Protein AF-A0A399EDX1-F1 (afdb_monomer)

Secondary structure (DSSP, 8-state):
-HHHHHHHHHHHHHHHHHHHHHHHHHHHHHHHHHHHHHHHHHHHHHHHHHHHHHHHTSHHHHHHHHHHTT---TTT--------

Structure (mmCIF, N/CA/C/O backbone):
data_AF-A0A399EDX1-F1
#
_entry.id   AF-A0A399EDX1-F1
#
loop_
_atom_site.group_PDB
_atom_site.id
_atom_site.type_symbol
_atom_site.label_atom_id
_atom_site.label_alt_id
_atom_site.label_comp_id
_atom_site.label_asym_id
_atom_site.label_entity_id
_atom_site.label_seq_id
_atom_site.pdbx_PDB_ins_code
_atom_site.Cartn_x
_atom_site.Cartn_y
_atom_site.Cartn_z
_atom_site.occupancy
_atom_site.B_iso_or_equiv
_atom_site.auth_seq_id
_atom_site.auth_comp_id
_atom_site.auth_asym_id
_atom_site.auth_atom_id
_atom_site.pdbx_PDB_model_num
ATOM 1 N N . MET A 1 1 ? 25.821 2.153 -49.478 1.00 56.75 1 MET A N 1
ATOM 2 C CA . MET A 1 1 ? 26.081 1.363 -48.246 1.00 56.75 1 MET A CA 1
ATOM 3 C C . MET A 1 1 ? 26.216 2.204 -46.964 1.00 56.75 1 MET A C 1
ATOM 5 O O . MET A 1 1 ? 25.663 1.794 -45.956 1.00 56.75 1 MET A O 1
ATOM 9 N N . ARG A 1 2 ? 26.846 3.396 -46.962 1.00 64.62 2 ARG A N 1
ATOM 10 C CA . ARG A 1 2 ? 26.985 4.260 -45.754 1.00 64.62 2 ARG A CA 1
ATOM 11 C C . ARG A 1 2 ? 25.672 4.741 -45.101 1.00 64.62 2 ARG A C 1
ATOM 13 O O . ARG A 1 2 ? 25.645 4.973 -43.898 1.00 64.62 2 ARG A O 1
ATOM 20 N N . VAL A 1 3 ? 24.600 4.906 -45.877 1.00 73.94 3 VAL A N 1
ATOM 21 C CA . VAL A 1 3 ? 23.310 5.435 -45.388 1.00 73.94 3 VAL A CA 1
ATOM 22 C C . VAL A 1 3 ? 22.568 4.404 -44.529 1.00 73.94 3 VAL A C 1
ATOM 24 O O . VAL A 1 3 ? 22.097 4.743 -43.450 1.00 73.94 3 VAL A O 1
ATOM 27 N 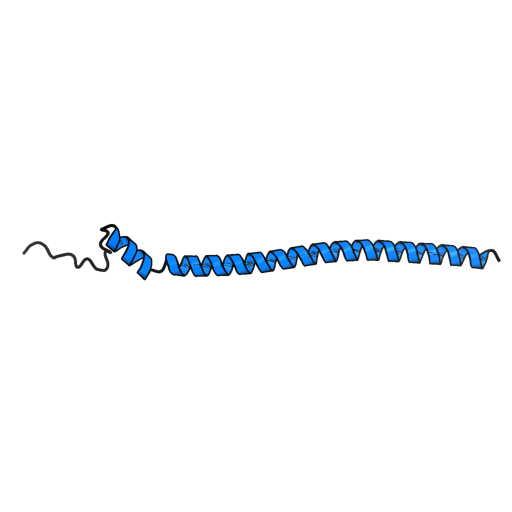N . ILE A 1 4 ? 22.555 3.136 -44.949 1.00 78.50 4 ILE A N 1
ATOM 28 C CA . ILE A 1 4 ? 21.902 2.030 -44.225 1.00 78.50 4 ILE A CA 1
ATOM 29 C C . ILE A 1 4 ? 22.523 1.834 -42.836 1.00 78.50 4 ILE A C 1
ATOM 31 O O . ILE A 1 4 ? 21.797 1.696 -41.859 1.00 78.50 4 ILE A O 1
ATOM 35 N N . GLY A 1 5 ? 23.854 1.916 -42.722 1.00 79.12 5 GLY A N 1
ATOM 36 C CA . GLY A 1 5 ? 24.534 1.826 -41.425 1.00 79.12 5 GLY A CA 1
ATOM 37 C C . GLY A 1 5 ? 24.210 2.990 -40.480 1.00 79.12 5 GLY A C 1
ATOM 38 O O . GLY A 1 5 ? 24.006 2.773 -39.289 1.00 79.12 5 GLY A O 1
ATOM 39 N N . ARG A 1 6 ? 24.096 4.222 -41.002 1.00 82.94 6 ARG A N 1
ATOM 40 C CA . ARG A 1 6 ? 23.748 5.408 -40.194 1.00 82.94 6 ARG A CA 1
ATOM 41 C C . ARG A 1 6 ? 22.333 5.324 -39.625 1.00 82.94 6 ARG A C 1
ATOM 43 O O . ARG A 1 6 ? 22.139 5.595 -38.445 1.00 82.94 6 ARG A O 1
ATOM 50 N N . TRP A 1 7 ? 21.363 4.930 -40.447 1.00 90.75 7 TRP A N 1
ATOM 51 C CA . TRP A 1 7 ? 19.977 4.783 -40.000 1.00 90.75 7 TRP A CA 1
ATOM 52 C C . TRP A 1 7 ? 19.778 3.557 -39.108 1.00 90.75 7 TRP A C 1
ATOM 54 O O . TRP A 1 7 ? 19.046 3.649 -38.129 1.00 90.75 7 TRP A O 1
ATOM 64 N N . GLY A 1 8 ? 20.483 2.453 -39.379 1.00 89.50 8 GLY A N 1
ATOM 65 C CA . GLY A 1 8 ? 20.482 1.272 -38.514 1.00 89.50 8 GLY A CA 1
ATOM 66 C C . GLY A 1 8 ? 21.018 1.570 -37.112 1.00 89.50 8 GLY A C 1
ATOM 67 O O . GLY A 1 8 ? 20.393 1.181 -36.130 1.00 89.50 8 GLY A O 1
ATOM 68 N N . GLY A 1 9 ? 22.118 2.325 -37.005 1.00 91.12 9 GLY A N 1
ATOM 69 C CA . GLY A 1 9 ? 22.666 2.761 -35.715 1.00 91.12 9 GLY A CA 1
ATOM 70 C C . GLY A 1 9 ? 21.717 3.680 -34.940 1.00 91.12 9 GLY A C 1
ATOM 71 O O . GLY A 1 9 ? 21.514 3.481 -33.744 1.00 91.12 9 GLY A O 1
ATOM 72 N N . LEU A 1 10 ? 21.076 4.633 -35.626 1.00 92.69 10 LEU A N 1
ATOM 73 C CA . LEU A 1 10 ? 20.040 5.489 -35.036 1.00 92.69 10 LEU A CA 1
ATOM 74 C C . LEU A 1 10 ? 18.867 4.664 -34.497 1.00 92.69 10 LEU A C 1
ATOM 76 O O . LEU A 1 10 ? 18.474 4.849 -33.348 1.00 92.69 10 LEU A O 1
ATOM 80 N N . TYR A 1 11 ? 18.362 3.710 -35.279 1.00 92.19 11 TYR A N 1
ATOM 81 C CA . TYR A 1 11 ? 17.275 2.828 -34.852 1.00 92.19 11 TYR A CA 1
ATOM 82 C C . TYR A 1 11 ? 17.653 1.976 -33.639 1.00 92.19 11 TYR A C 1
ATOM 84 O O . TYR A 1 11 ? 16.880 1.885 -32.688 1.00 92.19 11 TYR A O 1
ATOM 92 N N . LEU A 1 12 ? 18.856 1.399 -33.638 1.00 93.44 12 LEU A N 1
ATOM 93 C CA . LEU A 1 12 ? 19.374 0.641 -32.498 1.00 93.44 12 LEU A CA 1
ATOM 94 C C . LEU A 1 12 ? 19.473 1.515 -31.246 1.00 93.44 12 LEU A C 1
ATOM 96 O O . LEU A 1 12 ? 19.022 1.105 -30.179 1.00 93.44 12 LEU A O 1
ATOM 100 N N . SER A 1 13 ? 19.986 2.740 -31.378 1.00 92.62 13 SER A N 1
ATOM 101 C CA . SER A 1 13 ? 20.059 3.679 -30.254 1.00 92.62 13 SER A CA 1
ATOM 102 C C . SER A 1 13 ? 18.673 4.055 -29.719 1.00 92.62 13 SER A C 1
ATOM 104 O O . SER A 1 13 ? 18.474 4.114 -28.504 1.00 92.62 13 SER A O 1
ATOM 106 N N . LEU A 1 14 ? 17.691 4.229 -30.611 1.00 94.88 14 LEU A N 1
ATOM 107 C CA . LEU A 1 14 ? 16.315 4.542 -30.245 1.00 94.88 14 LEU A CA 1
ATOM 108 C C . LEU A 1 14 ? 15.680 3.381 -29.470 1.00 94.88 14 LEU A C 1
ATOM 110 O O . LEU A 1 14 ? 15.078 3.599 -28.423 1.00 94.88 14 LEU A O 1
ATOM 114 N N . LEU A 1 15 ? 15.867 2.147 -29.946 1.00 92.88 15 LEU A N 1
ATOM 115 C CA . LEU A 1 15 ? 15.351 0.940 -29.296 1.00 92.88 15 LEU A CA 1
ATOM 116 C C . LEU A 1 15 ? 15.971 0.719 -27.913 1.00 92.88 15 LEU A C 1
ATOM 118 O O . LEU A 1 15 ? 15.251 0.405 -26.969 1.00 92.88 15 LEU A O 1
ATOM 122 N N . ILE A 1 16 ? 17.281 0.934 -27.770 1.00 93.12 16 ILE A N 1
ATOM 123 C CA . ILE A 1 16 ? 17.967 0.831 -26.473 1.00 93.12 16 ILE A CA 1
ATOM 124 C C . ILE A 1 16 ? 17.438 1.897 -25.503 1.00 93.12 16 ILE A C 1
ATOM 126 O O . ILE A 1 16 ? 17.155 1.605 -24.340 1.00 93.12 16 ILE A O 1
ATOM 130 N N . THR A 1 17 ? 17.244 3.125 -25.984 1.00 92.38 17 THR A N 1
ATOM 131 C CA . THR A 1 17 ? 16.711 4.226 -25.168 1.00 92.38 17 THR A CA 1
ATOM 132 C C . THR A 1 17 ? 15.274 3.948 -24.720 1.00 92.38 17 THR A C 1
ATOM 134 O O . THR A 1 17 ? 14.953 4.083 -23.543 1.00 92.38 17 THR A O 1
ATOM 137 N N . LEU A 1 18 ? 14.411 3.485 -25.627 1.00 92.62 18 LEU A N 1
ATOM 138 C CA . LEU A 1 18 ? 13.031 3.106 -25.305 1.00 92.62 18 LEU A CA 1
ATOM 139 C C . LEU A 1 18 ? 12.974 1.930 -24.324 1.00 92.62 18 LEU A C 1
ATOM 141 O O . LEU A 1 18 ? 12.186 1.958 -23.381 1.00 92.62 18 LEU A O 1
ATOM 145 N N . GLY A 1 19 ? 13.824 0.918 -24.512 1.00 90.50 19 GLY A N 1
ATOM 146 C CA . GLY A 1 19 ? 13.886 -0.245 -23.630 1.00 90.50 19 GLY A CA 1
ATOM 147 C C . GLY A 1 19 ? 14.322 0.119 -22.212 1.00 90.50 19 GLY A C 1
ATOM 148 O O . GLY A 1 19 ? 13.698 -0.310 -21.242 1.00 90.50 19 GLY A O 1
ATOM 149 N N . THR A 1 20 ? 15.351 0.960 -22.080 1.00 90.81 20 THR A N 1
ATOM 150 C CA . THR A 1 20 ? 15.821 1.433 -20.769 1.00 90.81 20 THR A CA 1
ATOM 151 C C . THR A 1 20 ? 14.775 2.305 -20.076 1.00 90.81 20 THR A C 1
ATOM 153 O O . THR A 1 20 ? 14.467 2.053 -18.913 1.00 90.81 20 THR A O 1
ATOM 156 N N . LEU A 1 21 ? 14.145 3.250 -20.784 1.00 91.00 21 LEU A N 1
ATOM 157 C CA . LEU A 1 21 ? 13.034 4.049 -20.247 1.00 91.00 21 LEU A CA 1
ATOM 158 C C . LEU A 1 21 ? 11.858 3.177 -19.789 1.00 91.00 21 LEU A C 1
ATOM 160 O O . LEU A 1 21 ? 11.313 3.399 -18.708 1.00 91.00 21 LEU A O 1
ATOM 164 N N . GLY A 1 22 ? 11.496 2.161 -20.574 1.00 90.94 22 GLY A N 1
ATOM 165 C CA . GLY A 1 22 ? 10.452 1.205 -20.214 1.00 90.94 22 GLY A CA 1
ATOM 166 C C . GLY A 1 22 ? 10.789 0.429 -18.942 1.00 90.94 22 GLY A C 1
ATOM 167 O O . GLY A 1 22 ? 9.940 0.300 -18.063 1.00 90.94 22 GLY A O 1
ATOM 168 N N . TYR A 1 23 ? 12.038 -0.023 -18.800 1.00 89.44 23 TYR A N 1
ATOM 169 C CA . TYR A 1 23 ? 12.504 -0.723 -17.601 1.00 89.44 23 TYR A CA 1
ATOM 170 C C . TYR A 1 23 ? 12.420 0.156 -16.346 1.00 89.44 23 TYR A C 1
ATOM 172 O O . TYR A 1 23 ? 11.873 -0.271 -15.326 1.00 89.44 23 TYR A O 1
ATOM 180 N N . PHE A 1 24 ? 12.891 1.405 -16.428 1.00 87.31 24 PHE A N 1
ATOM 181 C CA . PHE A 1 24 ? 12.788 2.353 -15.316 1.00 87.31 24 PHE A CA 1
ATOM 182 C C . PHE A 1 24 ? 11.328 2.628 -14.946 1.00 87.31 24 PHE A C 1
ATOM 184 O O . PHE A 1 24 ? 10.973 2.555 -13.768 1.00 87.31 24 PHE A O 1
ATOM 191 N N . ASN A 1 25 ? 10.465 2.851 -15.939 1.00 91.00 25 ASN A N 1
ATOM 192 C CA . ASN A 1 25 ? 9.045 3.098 -15.705 1.00 91.00 25 ASN A CA 1
ATOM 193 C C . ASN A 1 25 ? 8.344 1.887 -15.062 1.00 91.00 25 ASN A C 1
ATOM 195 O O . ASN A 1 25 ? 7.584 2.032 -14.107 1.00 91.00 25 ASN A O 1
ATOM 199 N N . GLN A 1 26 ? 8.659 0.675 -15.525 1.00 88.94 26 GLN A N 1
ATOM 200 C CA . GLN A 1 26 ? 8.127 -0.562 -14.955 1.00 88.94 26 GLN A CA 1
ATOM 201 C C . GLN A 1 26 ? 8.543 -0.724 -13.488 1.00 88.94 26 GLN A C 1
ATOM 203 O O . GLN A 1 26 ? 7.719 -1.089 -12.651 1.00 88.94 26 GLN A O 1
ATOM 208 N N . SER A 1 27 ? 9.803 -0.422 -13.159 1.00 89.75 27 SER A N 1
ATOM 209 C CA . SER A 1 27 ? 10.293 -0.499 -11.778 1.00 89.75 27 SER A CA 1
ATOM 210 C C . SER A 1 27 ? 9.605 0.513 -10.854 1.00 89.75 27 SER A C 1
ATOM 212 O O . SER A 1 27 ? 9.215 0.161 -9.740 1.00 89.75 27 SER A O 1
ATOM 214 N N . ALA A 1 28 ? 9.382 1.742 -11.335 1.00 84.56 28 ALA A N 1
ATOM 215 C CA . ALA A 1 28 ? 8.690 2.785 -10.587 1.00 84.56 28 ALA A CA 1
ATOM 216 C C . ALA A 1 28 ? 7.222 2.409 -10.340 1.00 84.56 28 ALA A C 1
ATOM 218 O O . ALA A 1 28 ? 6.748 2.488 -9.207 1.00 84.56 28 ALA A O 1
ATOM 219 N N . ASN A 1 29 ? 6.532 1.895 -11.361 1.00 90.12 29 ASN A N 1
ATOM 220 C CA . ASN A 1 29 ? 5.149 1.435 -11.233 1.00 90.12 29 ASN A CA 1
ATOM 221 C C . ASN A 1 29 ? 5.004 0.267 -10.253 1.00 90.12 29 ASN A C 1
ATOM 223 O O . ASN A 1 29 ? 4.042 0.224 -9.492 1.00 90.12 29 ASN A O 1
ATOM 227 N N . GLN A 1 30 ? 5.965 -0.661 -10.210 1.00 90.75 30 GLN A N 1
ATOM 228 C CA . GLN A 1 30 ? 5.953 -1.735 -9.211 1.00 90.75 30 GLN A CA 1
ATOM 229 C C . GLN A 1 30 ? 6.129 -1.202 -7.786 1.00 90.75 30 GLN A C 1
ATOM 231 O O . GLN A 1 30 ? 5.481 -1.702 -6.867 1.00 90.75 30 GLN A O 1
ATOM 236 N N . ALA A 1 31 ? 6.990 -0.200 -7.587 1.00 87.50 31 ALA A N 1
ATOM 237 C CA . ALA A 1 31 ? 7.162 0.429 -6.281 1.00 87.50 31 ALA A CA 1
ATOM 238 C C . ALA A 1 31 ? 5.882 1.152 -5.832 1.00 87.50 31 ALA A C 1
ATOM 240 O O . ALA A 1 31 ? 5.461 0.987 -4.688 1.00 87.50 31 ALA A O 1
ATOM 241 N N . ILE A 1 32 ? 5.228 1.878 -6.744 1.00 90.81 32 ILE A N 1
ATOM 242 C CA . ILE A 1 32 ? 3.947 2.549 -6.487 1.00 90.81 32 ILE A CA 1
ATOM 243 C C . ILE A 1 32 ? 2.861 1.523 -6.150 1.00 90.81 32 ILE A C 1
ATOM 245 O O . ILE A 1 32 ? 2.208 1.655 -5.121 1.00 90.81 32 ILE A O 1
ATOM 249 N N . ALA A 1 33 ? 2.734 0.450 -6.935 1.00 92.12 33 ALA A N 1
ATOM 250 C CA . ALA A 1 33 ? 1.749 -0.600 -6.685 1.00 92.12 33 ALA A CA 1
ATOM 251 C C . ALA A 1 33 ? 1.942 -1.264 -5.310 1.00 92.12 33 ALA A C 1
ATOM 253 O O . ALA A 1 33 ? 0.973 -1.531 -4.602 1.00 92.12 33 ALA A O 1
ATOM 254 N N . ARG A 1 34 ? 3.195 -1.492 -4.888 1.00 91.06 34 ARG A N 1
ATOM 255 C CA . ARG A 1 34 ? 3.482 -1.987 -3.533 1.00 91.06 34 ARG A CA 1
ATOM 256 C C . ARG A 1 34 ? 3.045 -0.981 -2.473 1.00 91.06 34 ARG A C 1
ATOM 258 O O . ARG A 1 34 ? 2.425 -1.387 -1.497 1.00 91.06 34 ARG A O 1
ATOM 265 N N . LEU A 1 35 ? 3.346 0.306 -2.647 1.00 92.19 35 LEU A N 1
ATOM 266 C CA . LEU A 1 35 ? 2.941 1.348 -1.699 1.00 92.19 35 LEU A CA 1
ATOM 267 C C . LEU A 1 35 ? 1.417 1.465 -1.588 1.00 92.19 35 LEU A C 1
ATOM 269 O O . LEU A 1 35 ? 0.901 1.588 -0.480 1.00 92.19 35 LEU A O 1
ATOM 273 N N . GLU A 1 36 ? 0.694 1.369 -2.702 1.00 91.75 36 GLU A N 1
ATOM 274 C CA . GLU A 1 36 ? -0.772 1.358 -2.714 1.00 91.75 36 GLU A CA 1
ATOM 275 C C . GLU A 1 36 ? -1.341 0.147 -1.969 1.00 91.75 36 GLU A C 1
ATOM 277 O O . GLU A 1 36 ? -2.256 0.304 -1.161 1.00 91.75 36 GLU A O 1
ATOM 282 N N . GLN A 1 37 ? -0.760 -1.041 -2.163 1.00 91.88 37 GLN A N 1
ATOM 283 C CA . GLN A 1 37 ? -1.147 -2.240 -1.413 1.00 91.88 37 GLN A CA 1
ATOM 284 C C . GLN A 1 37 ? -0.922 -2.074 0.091 1.00 91.88 37 GLN A C 1
ATOM 286 O O . GLN A 1 37 ? -1.813 -2.383 0.879 1.00 91.88 37 GLN A O 1
ATOM 291 N N . HIS A 1 38 ? 0.234 -1.538 0.493 1.00 91.31 38 HIS A N 1
ATOM 292 C CA . HIS A 1 38 ? 0.518 -1.291 1.908 1.00 91.31 38 HIS A CA 1
ATOM 293 C C . HIS A 1 38 ? -0.456 -0.265 2.485 1.00 91.31 38 HIS A C 1
ATOM 295 O O . HIS A 1 38 ? -0.958 -0.453 3.587 1.00 91.31 38 HIS A O 1
ATOM 301 N N . LYS A 1 39 ? -0.773 0.800 1.742 1.00 92.19 39 LYS A N 1
ATOM 302 C CA . LYS A 1 39 ? -1.754 1.795 2.179 1.00 92.19 39 LYS A CA 1
ATOM 303 C C . LYS A 1 39 ? -3.122 1.155 2.430 1.00 92.19 39 LYS A C 1
ATOM 305 O O . LYS A 1 39 ? -3.686 1.378 3.496 1.00 92.19 39 LYS A O 1
ATOM 310 N N . ALA A 1 40 ? -3.616 0.345 1.495 1.00 91.19 40 ALA A N 1
ATOM 311 C CA . ALA A 1 40 ? -4.898 -0.342 1.643 1.00 91.19 40 ALA A CA 1
ATOM 312 C C . ALA A 1 40 ? -4.903 -1.301 2.848 1.00 91.19 40 ALA A C 1
ATOM 314 O O . ALA A 1 40 ? -5.866 -1.334 3.610 1.00 91.19 40 ALA A O 1
ATOM 315 N N . GLU A 1 41 ? -3.808 -2.035 3.064 1.00 93.19 41 GLU A N 1
ATOM 316 C CA . GLU A 1 41 ? -3.666 -2.919 4.224 1.00 93.19 41 GLU A CA 1
ATOM 317 C C . GLU A 1 41 ? -3.663 -2.138 5.547 1.00 93.19 41 GLU A C 1
ATOM 319 O O . GLU A 1 41 ? -4.310 -2.540 6.516 1.00 93.19 41 GLU A O 1
ATOM 324 N N . LEU A 1 42 ? -2.950 -1.010 5.606 1.00 93.12 42 LEU A N 1
ATOM 325 C CA . LEU A 1 42 ? -2.936 -0.158 6.793 1.00 93.12 42 LEU A CA 1
ATOM 326 C C . LEU A 1 42 ? -4.315 0.453 7.066 1.00 93.12 42 LEU A C 1
ATOM 328 O O . LEU A 1 42 ? -4.723 0.502 8.225 1.00 93.12 42 LEU A O 1
ATOM 332 N N . GLU A 1 43 ? -5.032 0.901 6.036 1.00 90.25 43 GLU A N 1
ATOM 333 C CA . GLU A 1 43 ? -6.386 1.447 6.180 1.00 90.25 43 GLU A CA 1
ATOM 334 C C . GLU A 1 43 ? -7.360 0.404 6.745 1.00 90.25 43 GLU A C 1
ATOM 336 O O . GLU A 1 43 ? -8.101 0.712 7.682 1.00 90.25 43 GLU A O 1
ATOM 341 N N . ASP A 1 44 ? -7.307 -0.841 6.263 1.00 92.12 44 ASP A N 1
ATOM 342 C CA . ASP A 1 44 ? -8.135 -1.930 6.796 1.00 92.12 44 ASP A CA 1
ATOM 343 C C . ASP A 1 44 ? -7.784 -2.251 8.259 1.00 92.12 44 ASP A C 1
ATOM 345 O O . ASP A 1 44 ? -8.662 -2.346 9.120 1.00 92.12 44 ASP A O 1
ATOM 349 N N . ARG A 1 45 ? -6.487 -2.313 8.591 1.00 90.75 45 ARG A N 1
ATOM 350 C CA . ARG A 1 45 ? -6.032 -2.509 9.978 1.00 90.75 45 ARG A CA 1
ATOM 351 C C . ARG A 1 45 ? -6.510 -1.390 10.899 1.00 90.75 45 ARG A C 1
ATOM 353 O O . ARG A 1 45 ? -6.942 -1.676 12.013 1.00 90.75 45 ARG A O 1
ATOM 360 N N . VAL A 1 46 ? -6.442 -0.131 10.460 1.00 91.88 46 VAL A N 1
ATOM 361 C CA . VAL A 1 46 ? -6.935 1.013 11.240 1.00 91.88 46 VAL A CA 1
ATOM 362 C C . VAL A 1 46 ? -8.437 0.889 11.464 1.00 91.88 46 VAL A C 1
ATOM 364 O O . VAL A 1 46 ? -8.870 1.009 12.606 1.00 91.88 46 VAL A O 1
ATOM 367 N N . LEU A 1 47 ? -9.220 0.577 10.429 1.00 90.50 47 LEU A N 1
ATOM 368 C CA . LEU A 1 47 ? -10.665 0.370 10.560 1.00 90.50 47 LEU A CA 1
ATOM 369 C C . LEU A 1 47 ? -10.995 -0.739 11.564 1.00 90.50 47 LEU A C 1
ATOM 371 O O . LEU A 1 47 ? -11.820 -0.532 12.457 1.00 90.50 47 LEU A O 1
ATOM 375 N N . GLN A 1 48 ? -10.318 -1.884 11.478 1.00 91.38 48 GLN A N 1
ATOM 376 C CA . GLN A 1 48 ? -10.495 -2.984 12.429 1.00 91.38 48 GLN A CA 1
ATOM 377 C C . GLN A 1 48 ? -10.143 -2.565 13.859 1.00 91.38 48 GLN A C 1
ATOM 379 O O . GLN A 1 48 ? -10.889 -2.864 14.797 1.00 91.38 48 GLN A O 1
ATOM 384 N N . LEU A 1 49 ? -9.037 -1.838 14.041 1.00 90.75 49 LEU A N 1
ATOM 385 C CA . LEU A 1 49 ? -8.617 -1.354 15.353 1.00 90.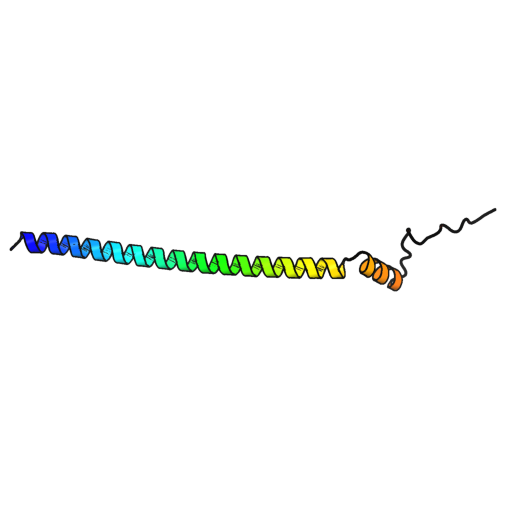75 49 LEU A CA 1
ATOM 386 C C . LEU A 1 49 ? -9.613 -0.341 15.919 1.00 90.75 49 LEU A C 1
ATOM 388 O O . LEU A 1 49 ? -9.936 -0.396 17.101 1.00 90.75 49 LEU A O 1
ATOM 392 N N . THR A 1 50 ? -10.132 0.555 15.081 1.00 86.62 50 THR A N 1
ATOM 393 C CA . THR A 1 50 ? -11.149 1.536 15.458 1.00 86.62 50 THR A CA 1
ATOM 394 C C . THR A 1 50 ? -12.445 0.848 15.874 1.00 86.62 50 THR A C 1
ATOM 396 O O . THR A 1 50 ? -12.988 1.179 16.926 1.00 86.62 50 THR A O 1
ATOM 399 N N . LEU A 1 51 ? -12.917 -0.145 15.118 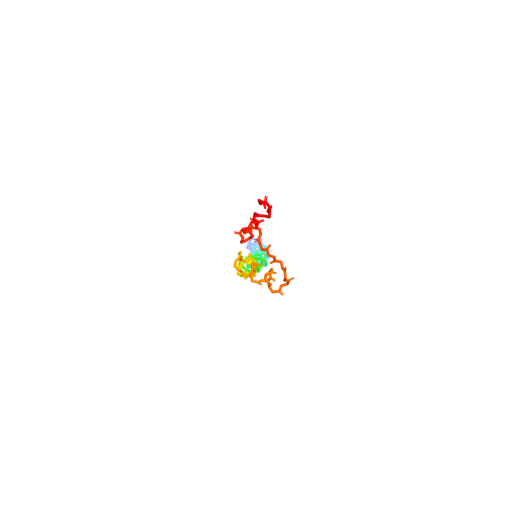1.00 86.75 51 LEU A N 1
ATOM 400 C CA . LEU A 1 51 ? -14.101 -0.931 15.482 1.00 86.75 51 LEU A CA 1
ATOM 401 C C . LEU A 1 51 ? -13.902 -1.671 16.808 1.00 86.75 51 LEU A C 1
ATOM 403 O O . LEU A 1 51 ? -14.765 -1.615 17.683 1.00 86.75 51 LEU A O 1
ATOM 407 N N . THR A 1 52 ? -12.743 -2.306 16.980 1.00 84.75 52 THR A N 1
ATOM 408 C CA . THR A 1 52 ? -12.373 -3.004 18.219 1.00 84.75 52 THR A CA 1
ATOM 409 C C . THR A 1 52 ? -12.322 -2.029 19.393 1.00 84.75 52 THR A C 1
ATOM 411 O O . THR A 1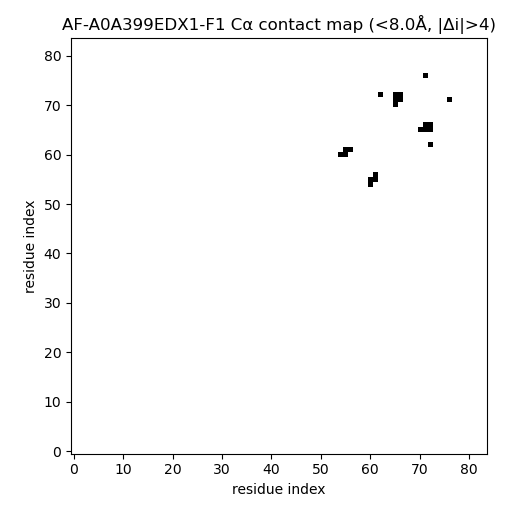 52 ? -12.882 -2.293 20.457 1.00 84.75 52 THR A O 1
ATOM 414 N N . HIS A 1 53 ? -11.718 -0.856 19.192 1.00 83.69 53 HIS A N 1
ATOM 415 C CA . HIS A 1 53 ? -11.683 0.199 20.193 1.00 83.69 53 HIS A CA 1
ATOM 416 C C . HIS A 1 53 ? -13.098 0.618 20.587 1.00 83.69 53 HIS A C 1
ATOM 418 O O . HIS A 1 53 ? -13.408 0.557 21.768 1.00 83.69 53 HIS A O 1
ATOM 424 N N . TYR A 1 54 ? -13.978 0.931 19.630 1.00 81.06 54 TYR A N 1
ATOM 425 C CA . TYR A 1 54 ? -15.374 1.289 19.908 1.00 81.06 54 TYR A CA 1
ATOM 426 C C . TYR A 1 54 ? -16.139 0.215 20.686 1.00 81.06 54 TYR A C 1
ATOM 428 O O . TYR A 1 54 ? -16.969 0.553 21.530 1.00 81.06 54 TYR A O 1
ATOM 436 N N . GLN A 1 55 ? -15.877 -1.068 20.432 1.00 80.69 55 GLN A N 1
ATOM 437 C CA . GLN A 1 55 ? -16.487 -2.152 21.204 1.00 80.69 55 GLN A CA 1
ATOM 438 C C . GLN A 1 55 ? -16.026 -2.111 22.669 1.00 80.69 55 GLN A C 1
ATOM 440 O O . GLN A 1 55 ? -16.858 -2.167 23.580 1.00 80.69 55 GLN A O 1
ATOM 445 N N . HIS A 1 56 ? -14.724 -1.931 22.902 1.00 77.75 56 HIS A N 1
ATOM 446 C CA . HIS A 1 56 ? -14.135 -1.889 24.244 1.00 77.75 56 HIS A CA 1
ATOM 447 C C . HIS A 1 56 ? -14.367 -0.576 25.004 1.00 77.75 56 HIS A C 1
ATOM 449 O O . HIS A 1 56 ? -14.441 -0.593 26.229 1.00 77.75 56 HIS A O 1
ATOM 455 N N . THR A 1 57 ? -14.506 0.555 24.313 1.00 77.69 57 THR A N 1
ATOM 456 C CA . THR A 1 57 ? -14.833 1.864 24.903 1.00 77.69 57 THR A CA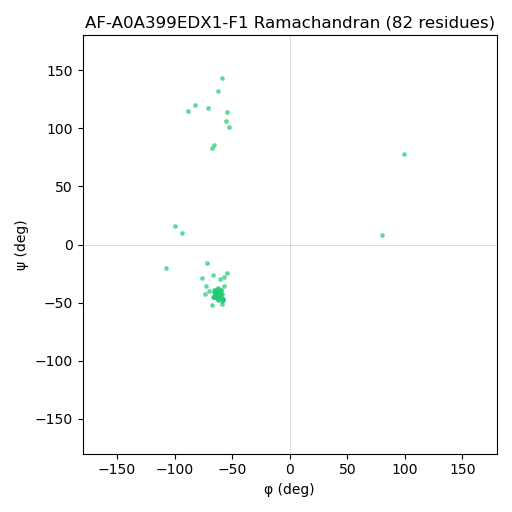 1
ATOM 457 C C . THR A 1 57 ? -16.304 2.226 24.754 1.00 77.69 57 THR A C 1
ATOM 459 O O . THR A 1 57 ? -16.694 3.373 24.973 1.00 77.69 57 THR A O 1
ATOM 462 N N . SER A 1 58 ? -17.159 1.254 24.431 1.00 78.81 58 SER A N 1
ATOM 463 C CA . SER A 1 58 ? -18.599 1.469 24.472 1.00 78.81 58 SER A CA 1
ATOM 464 C C . SER A 1 58 ? -19.028 1.878 25.886 1.00 78.81 58 SER A C 1
ATOM 466 O O . SER A 1 58 ? -18.504 1.395 26.894 1.00 78.81 58 SER A O 1
ATOM 468 N N . ALA A 1 59 ? -20.011 2.777 25.975 1.00 75.25 59 ALA A N 1
ATOM 469 C CA . ALA A 1 59 ? -20.496 3.293 27.256 1.00 75.25 59 ALA A CA 1
ATOM 470 C C . ALA A 1 59 ? -20.978 2.178 28.204 1.00 75.25 59 ALA A C 1
ATOM 472 O O . ALA A 1 59 ? -20.907 2.327 29.422 1.00 75.25 59 ALA A O 1
ATOM 473 N N . LEU A 1 60 ? -21.444 1.053 27.648 1.00 76.81 60 LEU A N 1
ATOM 474 C CA . LEU A 1 60 ? -21.838 -0.131 28.406 1.00 76.81 60 LEU A CA 1
ATOM 475 C C . LEU A 1 60 ? -20.629 -0.802 29.071 1.00 76.81 60 LEU A C 1
ATOM 477 O O . LEU A 1 60 ? -20.645 -0.994 30.284 1.00 76.81 60 LEU A O 1
ATOM 481 N N . VAL A 1 61 ? -19.571 -1.088 28.304 1.00 79.94 61 VAL A N 1
ATOM 482 C CA . VAL A 1 61 ? -18.345 -1.722 28.818 1.00 79.94 61 VAL A CA 1
ATOM 483 C C . VAL A 1 61 ? -17.653 -0.815 29.832 1.00 79.94 61 VAL A C 1
ATOM 485 O O . VAL A 1 61 ? -17.258 -1.272 30.902 1.00 79.94 61 VAL A O 1
ATOM 488 N N . LEU A 1 62 ? -17.589 0.491 29.560 1.00 78.69 62 LEU A N 1
ATOM 489 C CA . LEU A 1 62 ? -17.073 1.480 30.5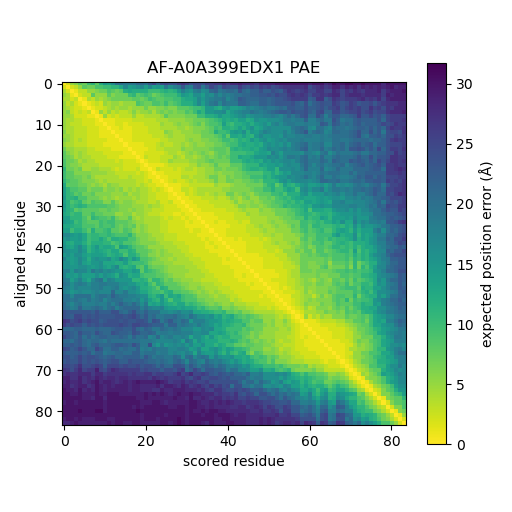11 1.00 78.69 62 LEU A CA 1
ATOM 490 C C . LEU A 1 62 ? -17.883 1.505 31.813 1.00 78.69 62 LEU A C 1
ATOM 492 O O . LEU A 1 62 ? -17.310 1.614 32.896 1.00 78.69 62 LEU A O 1
ATOM 496 N N . ARG A 1 63 ? -19.211 1.377 31.732 1.00 75.00 63 ARG A N 1
ATOM 497 C CA . ARG A 1 63 ? -20.091 1.341 32.906 1.00 75.00 63 ARG A CA 1
ATOM 498 C C . ARG A 1 63 ? -19.938 0.051 33.710 1.00 75.00 63 ARG A C 1
ATOM 500 O O . ARG A 1 63 ? -19.970 0.111 34.937 1.00 75.00 63 ARG A O 1
ATOM 507 N N . GLU A 1 64 ? -19.790 -1.094 33.052 1.00 81.12 64 GLU A N 1
ATOM 508 C CA . GLU A 1 64 ? -19.523 -2.373 33.720 1.00 81.12 64 GLU A CA 1
ATOM 509 C C . GLU A 1 64 ? -18.150 -2.379 34.387 1.00 81.12 64 GLU A C 1
ATOM 511 O O . GLU A 1 64 ? -18.042 -2.737 35.558 1.00 81.12 64 GLU A O 1
ATOM 516 N N . TRP A 1 65 ? -17.121 -1.895 33.690 1.00 83.06 65 TRP A N 1
ATOM 517 C CA . TRP A 1 65 ? -15.795 -1.705 34.265 1.00 83.06 65 TRP A CA 1
ATOM 518 C C . TRP A 1 65 ? -15.847 -0.778 35.485 1.00 83.06 65 TRP A C 1
ATOM 520 O O . TRP A 1 65 ? -15.331 -1.137 36.543 1.00 83.06 65 TRP A O 1
ATOM 530 N N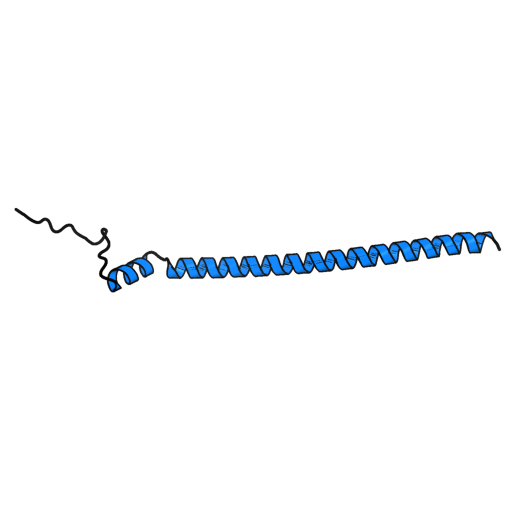 . ALA A 1 66 ? -16.526 0.368 35.378 1.00 80.75 66 ALA A N 1
ATOM 531 C CA . ALA A 1 66 ? -16.693 1.309 36.484 1.00 80.75 66 ALA A CA 1
ATOM 532 C C . ALA A 1 66 ? -17.372 0.636 37.687 1.00 80.75 66 ALA A C 1
ATOM 534 O O . ALA A 1 66 ? -16.851 0.704 38.798 1.00 80.75 66 ALA A O 1
ATOM 535 N N . ARG A 1 67 ? -18.466 -0.103 37.459 1.00 79.44 67 ARG A N 1
ATOM 536 C CA . ARG A 1 67 ? -19.177 -0.853 38.507 1.00 79.44 67 ARG A CA 1
ATOM 537 C C . ARG A 1 67 ? -18.280 -1.893 39.185 1.00 79.44 67 ARG A C 1
ATOM 539 O O . ARG A 1 67 ? -18.276 -1.964 40.410 1.00 79.44 67 ARG A O 1
ATOM 546 N N . ASN A 1 68 ? -17.511 -2.662 38.414 1.00 83.31 68 ASN A N 1
ATOM 547 C CA . ASN A 1 68 ? -16.607 -3.690 38.943 1.00 83.31 68 ASN A CA 1
ATOM 548 C C . ASN A 1 68 ? -15.440 -3.099 39.749 1.00 83.31 68 ASN A C 1
ATOM 550 O O . ASN A 1 68 ? -14.922 -3.757 40.644 1.00 83.31 68 ASN A O 1
ATOM 554 N N . ASN A 1 69 ? -15.052 -1.855 39.463 1.00 82.75 69 ASN A N 1
ATOM 555 C CA . ASN A 1 69 ? -14.014 -1.126 40.193 1.00 82.75 69 ASN A CA 1
ATOM 556 C C . ASN A 1 69 ? -14.580 -0.244 41.324 1.00 82.75 69 ASN A C 1
ATOM 558 O O . ASN A 1 69 ? -13.854 0.566 41.894 1.00 82.75 69 ASN A O 1
ATOM 562 N N . GLY A 1 70 ? -15.868 -0.382 41.659 1.00 77.62 70 GLY A N 1
ATOM 563 C CA . GLY A 1 70 ? -16.501 0.351 42.761 1.00 77.62 70 GLY A CA 1
ATOM 564 C C . GLY A 1 70 ? -16.903 1.794 42.436 1.00 77.62 70 GLY A C 1
ATOM 565 O O . GLY A 1 70 ? -17.331 2.523 43.329 1.00 77.62 70 GLY A O 1
ATOM 566 N N . PHE A 1 71 ? -16.820 2.220 41.175 1.00 75.19 71 PHE A N 1
ATOM 567 C CA . PHE A 1 71 ? -17.314 3.523 40.737 1.00 75.19 71 PHE A CA 1
ATOM 568 C C . PHE A 1 71 ? -18.824 3.463 40.475 1.00 75.19 71 PHE A C 1
ATOM 570 O O . PHE A 1 71 ? -19.304 2.726 39.610 1.00 75.19 71 PHE A O 1
ATOM 577 N N . ILE A 1 72 ? -19.588 4.283 41.200 1.00 64.94 72 ILE A N 1
ATOM 578 C CA . ILE A 1 72 ? -21.022 4.468 40.966 1.00 64.94 72 ILE A CA 1
ATOM 579 C C . ILE A 1 72 ? -21.181 5.591 39.933 1.00 64.94 72 ILE A C 1
ATOM 581 O O . ILE A 1 72 ? -20.826 6.735 40.222 1.00 64.94 72 ILE A O 1
ATOM 585 N N . PRO A 1 73 ? -21.696 5.313 38.723 1.00 61.91 73 PRO A N 1
ATOM 586 C CA . PRO A 1 73 ? -21.928 6.364 37.744 1.00 61.91 73 PRO A CA 1
ATOM 587 C C . PRO A 1 73 ? -22.949 7.370 38.292 1.00 61.91 73 PRO A C 1
ATOM 589 O O . PRO A 1 73 ? -24.020 6.979 38.758 1.00 61.91 73 PRO A O 1
ATOM 592 N N . MET A 1 74 ? -22.642 8.667 38.187 1.00 63.47 74 MET A N 1
ATOM 593 C CA . MET A 1 74 ? -23.512 9.761 38.656 1.00 63.47 74 MET A CA 1
ATOM 594 C C . MET A 1 74 ? -24.937 9.701 38.080 1.00 63.47 74 MET A C 1
ATOM 596 O O . MET A 1 74 ? -25.865 10.191 38.707 1.00 63.47 74 MET A O 1
ATOM 600 N N . SER A 1 75 ? -25.138 9.065 36.919 1.00 65.06 75 SER A N 1
ATOM 601 C CA . SER A 1 75 ? -26.465 8.857 36.318 1.00 65.06 75 SER A CA 1
ATOM 602 C C . SER A 1 75 ? -27.342 7.828 37.046 1.00 65.06 75 SER A C 1
ATOM 604 O O . SER A 1 75 ? -28.543 7.770 36.798 1.00 65.06 75 SER A O 1
ATOM 606 N N . VAL A 1 76 ? -26.756 7.001 37.917 1.00 57.97 76 VAL A N 1
ATOM 607 C CA . VAL A 1 76 ? -27.453 5.999 38.746 1.00 57.97 76 VAL A CA 1
ATOM 608 C C . VAL A 1 76 ? -27.498 6.424 40.207 1.00 57.97 76 VAL A C 1
ATOM 610 O O . VAL A 1 76 ? -28.355 5.951 40.949 1.00 57.97 76 VAL A O 1
ATOM 613 N N . ALA A 1 77 ? -26.611 7.332 40.618 1.00 53.00 77 ALA A N 1
ATOM 614 C CA . ALA A 1 77 ? -26.720 8.005 41.897 1.00 53.00 77 ALA A CA 1
ATOM 615 C C . ALA A 1 77 ? -27.981 8.886 41.886 1.00 53.00 77 ALA A C 1
ATOM 617 O O . ALA A 1 77 ? -27.942 10.078 41.588 1.00 53.00 77 ALA A O 1
ATOM 618 N N . GLN A 1 78 ? -29.130 8.296 42.226 1.00 56.91 78 GLN A N 1
ATOM 619 C CA . GLN A 1 78 ? -30.145 9.046 42.945 1.00 56.91 78 GLN A CA 1
ATOM 620 C C . GLN A 1 78 ? -29.420 9.569 44.176 1.00 56.91 78 GLN A C 1
ATOM 622 O O . GLN A 1 78 ? -29.049 8.784 45.046 1.00 56.91 78 GLN A O 1
ATOM 627 N N . TRP A 1 79 ? -29.126 10.868 44.185 1.00 55.41 79 TRP A N 1
ATOM 628 C CA . TRP A 1 79 ? -28.671 11.562 45.376 1.00 55.41 79 TRP A CA 1
ATOM 629 C C . TRP A 1 79 ? -29.701 11.239 46.447 1.00 55.41 79 TRP A C 1
ATOM 631 O O . TRP A 1 79 ? -30.825 11.744 46.398 1.00 55.41 79 TRP A O 1
ATOM 641 N N . ALA A 1 80 ? -29.362 10.295 47.327 1.00 52.78 80 ALA A N 1
ATOM 642 C CA . ALA A 1 80 ? -30.172 9.993 48.481 1.00 52.78 80 ALA A CA 1
ATOM 643 C C . ALA A 1 80 ? -30.342 11.335 49.181 1.00 52.78 80 ALA A C 1
ATOM 645 O O . ALA A 1 80 ? -29.368 11.988 49.553 1.00 52.78 80 ALA A O 1
ATOM 646 N N . ARG A 1 81 ? -31.587 11.801 49.20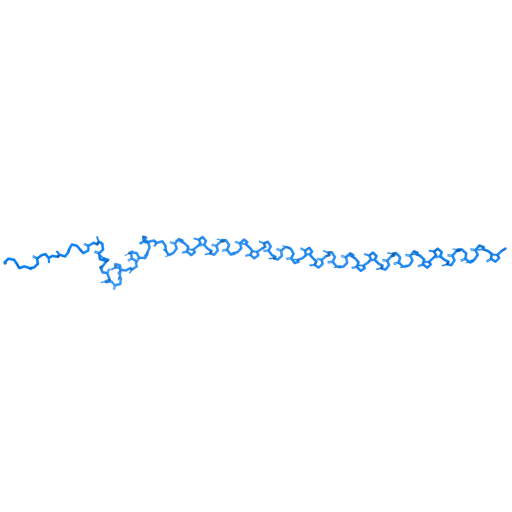5 1.00 54.81 81 ARG A N 1
ATOM 647 C CA . ARG A 1 81 ? -31.986 13.039 49.847 1.00 54.81 81 ARG A CA 1
ATOM 648 C C . ARG A 1 81 ? -31.798 12.815 51.342 1.00 54.81 81 ARG A C 1
ATOM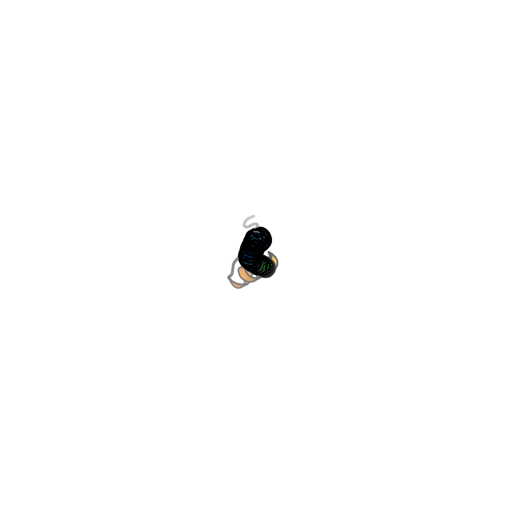 650 O O . ARG A 1 81 ? -32.725 12.393 52.020 1.00 54.81 81 ARG A O 1
ATOM 657 N N . GLU A 1 82 ? -30.574 12.990 51.824 1.00 48.34 82 GLU A N 1
ATOM 658 C CA . GLU A 1 82 ? -30.285 12.992 53.249 1.00 48.34 82 GLU A CA 1
ATOM 659 C C . GLU A 1 82 ? -30.865 14.273 53.850 1.00 48.34 82 GLU A C 1
ATOM 661 O O . GLU A 1 82 ? -30.473 15.382 53.487 1.00 48.34 82 GLU A O 1
ATOM 666 N N . GLY A 1 83 ? -31.820 14.090 54.763 1.00 50.69 83 GLY A N 1
ATOM 667 C CA . GLY A 1 83 ? -32.170 15.074 55.784 1.00 50.69 83 GLY A CA 1
ATOM 668 C C . GLY A 1 83 ? -33.397 15.935 55.498 1.00 50.69 83 GLY A C 1
ATOM 669 O O . GLY A 1 83 ? -33.271 17.112 55.166 1.00 50.69 83 GLY A O 1
ATOM 670 N N . GLN A 1 84 ? -34.585 15.356 55.696 1.00 34.94 84 GLN A N 1
ATOM 671 C CA . GLN A 1 84 ? -35.583 16.004 56.560 1.00 34.94 84 GLN A CA 1
ATOM 672 C C . GLN A 1 84 ? -35.210 15.732 58.016 1.00 34.94 84 GLN A C 1
ATOM 674 O O . GLN A 1 84 ? -34.658 14.634 58.262 1.00 34.94 84 GLN A O 1
#

Radius of gyration: 34.54 Å; Cα contacts (8 Å, |Δi|>4): 11; chains: 1; bounding box: 63×20×105 Å

Solvent-accessible surface area (backbone atoms only — not comparable to full-atom values): 4851 Å² total; per-residue (Å²): 117,75,64,61,55,53,53,51,50,51,51,52,52,49,53,53,52,51,51,52,52,48,50,54,51,54,54,51,52,52,54,51,52,51,52,53,51,50,50,53,52,49,51,53,52,49,52,53,50,51,54,53,45,50,62,63,66,26,71,64,48,48,49,53,52,33,47,77,73,71,44,76,57,71,93,70,54,71,74,75,82,80,76,131

Sequence (84 aa):
MRVIGRWGGLYLSLLITLGTLGYFNQSANQAIARLEQHKAELEDRVLQLTLTHYQHTSALVLREWARNNGFIPMSVAQWAREGQ

Organism: NCBI:txid1644118

Mean predicted aligned error: 13.26 Å

Foldseek 3Di:
DVVCVVVVVVVVVVVVVVVVVVVVVVVVVVVVVVVVVVVVVVVVVVVVVVVVVCVCPPPVNVCVVCVVVVHDPPVNPPPPPPDD

pLDDT: mean 81.45, std 13.39, range [34.94, 94.88]